Protein AF-A0A2V7WH63-F1 (afdb_monomer_lite)

pLDDT: mean 91.81, std 7.36, range [51.88, 98.38]

Structure (mmCIF, N/CA/C/O backbone):
data_AF-A0A2V7WH63-F1
#
_entry.id   AF-A0A2V7WH63-F1
#
loop_
_atom_site.group_PDB
_atom_site.id
_atom_site.type_symbol
_atom_site.label_atom_id
_atom_site.label_alt_id
_atom_site.label_comp_id
_atom_site.label_asym_id
_atom_site.label_entity_id
_atom_site.label_seq_id
_atom_site.pdbx_PDB_ins_code
_atom_site.Cartn_x
_atom_site.Cartn_y
_atom_site.Cartn_z
_atom_site.occupancy
_atom_site.B_iso_or_equiv
_atom_site.auth_seq_id
_atom_site.auth_comp_id
_atom_site.auth_asym_id
_atom_site.auth_atom_id
_atom_site.pdbx_PDB_model_num
ATOM 1 N N . MET A 1 1 ? -20.277 23.067 31.987 1.00 51.88 1 MET A N 1
ATOM 2 C CA . MET A 1 1 ? -19.959 22.234 30.804 1.00 51.88 1 MET A CA 1
ATOM 3 C C . MET A 1 1 ? -20.475 20.823 31.051 1.00 51.88 1 MET A C 1
ATOM 5 O O . MET A 1 1 ? -20.072 20.218 32.037 1.00 51.88 1 MET A O 1
ATOM 9 N N . ARG A 1 2 ? -21.411 20.321 30.235 1.00 60.31 2 ARG A N 1
ATOM 10 C CA . ARG A 1 2 ? -21.930 18.948 30.362 1.00 60.31 2 ARG A CA 1
ATOM 11 C C . ARG A 1 2 ? -20.845 17.993 29.855 1.00 60.31 2 ARG A C 1
ATOM 13 O O . ARG A 1 2 ? -20.418 18.119 28.713 1.00 60.31 2 ARG A O 1
ATOM 20 N N . ARG A 1 3 ? -20.344 17.107 30.719 1.00 70.88 3 ARG A N 1
ATOM 21 C CA . ARG A 1 3 ? -19.320 16.116 30.361 1.00 70.88 3 ARG A CA 1
ATOM 22 C C . ARG A 1 3 ? -19.962 15.132 29.381 1.00 70.88 3 ARG A C 1
ATOM 24 O O . ARG A 1 3 ? -20.971 14.524 29.732 1.00 70.88 3 ARG A O 1
ATOM 31 N N . MET A 1 4 ? -19.437 15.026 28.160 1.00 74.19 4 MET A N 1
ATOM 32 C CA . MET A 1 4 ? -19.894 13.983 27.240 1.00 74.19 4 MET A CA 1
ATOM 33 C C . MET A 1 4 ? -19.603 12.608 27.865 1.00 74.19 4 MET A C 1
ATOM 35 O O . MET A 1 4 ? -18.508 12.420 28.407 1.00 74.19 4 MET A O 1
ATOM 39 N N . PRO A 1 5 ? -20.561 11.666 27.830 1.00 81.94 5 PRO A N 1
ATOM 40 C CA . PRO A 1 5 ? -20.327 10.277 28.202 1.00 81.94 5 PRO A CA 1
ATOM 41 C C . PRO A 1 5 ? -19.151 9.688 27.414 1.00 81.94 5 PRO A C 1
ATOM 43 O O . PRO A 1 5 ? -18.970 9.989 26.235 1.00 81.94 5 PRO A O 1
ATOM 46 N N . SER A 1 6 ? -18.359 8.826 28.049 1.00 80.44 6 SER A N 1
ATOM 47 C CA . SER A 1 6 ? -17.180 8.196 27.435 1.00 80.44 6 SER A CA 1
ATOM 48 C C . SER A 1 6 ? -17.503 7.398 26.169 1.00 80.44 6 SER A C 1
ATOM 50 O O . SER A 1 6 ? -16.686 7.354 25.251 1.00 80.44 6 SER A O 1
ATOM 52 N N . GLU A 1 7 ? -18.692 6.799 26.098 1.00 81.75 7 GLU A N 1
ATOM 53 C CA . GLU A 1 7 ? -19.169 6.062 24.922 1.00 81.75 7 GLU A CA 1
ATOM 54 C C . GLU A 1 7 ? -19.398 6.982 23.719 1.00 81.75 7 GLU A C 1
ATOM 56 O O . GLU A 1 7 ? -18.903 6.684 22.635 1.00 81.75 7 GLU A O 1
ATOM 61 N N . GLN A 1 8 ? -20.005 8.157 23.923 1.00 85.25 8 GLN A N 1
ATOM 62 C CA . GLN A 1 8 ? -20.197 9.148 22.853 1.00 85.25 8 GLN A CA 1
ATOM 63 C C . GLN A 1 8 ? -18.859 9.652 22.299 1.00 85.25 8 GLN A C 1
ATOM 65 O O . GLN A 1 8 ? -18.701 9.813 21.092 1.00 85.25 8 GLN A O 1
ATOM 70 N N . VAL A 1 9 ? -17.857 9.842 23.166 1.00 86.25 9 VAL A N 1
ATOM 71 C CA . VAL A 1 9 ? -16.501 10.221 22.732 1.00 86.25 9 VAL A CA 1
ATOM 72 C C . VAL A 1 9 ? -15.850 9.105 21.907 1.00 86.25 9 VAL A C 1
ATOM 74 O O . VAL A 1 9 ? -15.149 9.386 20.934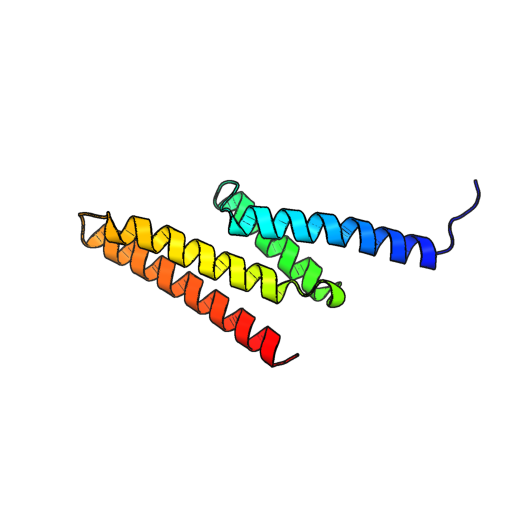 1.00 86.25 9 VAL A O 1
ATOM 77 N N . LYS A 1 10 ? -16.074 7.835 22.269 1.00 84.31 10 LYS A N 1
ATOM 78 C CA . LYS A 1 10 ? -15.552 6.680 21.525 1.00 84.31 10 LYS A CA 1
ATOM 79 C C . LYS A 1 10 ? -16.184 6.584 20.134 1.00 84.31 10 LYS A C 1
ATOM 81 O O . LYS A 1 10 ? -15.444 6.450 19.164 1.00 84.31 10 LYS A O 1
ATOM 86 N N . GLU A 1 11 ? -17.506 6.698 20.037 1.00 85.50 11 GLU A N 1
ATOM 87 C CA . GLU A 1 11 ? -18.241 6.661 18.764 1.00 85.50 11 GLU A CA 1
ATOM 88 C C . GLU A 1 11 ? -17.842 7.811 17.839 1.00 85.50 11 GLU A C 1
ATOM 90 O O . GLU A 1 11 ? -17.494 7.585 16.679 1.00 85.50 11 GLU A O 1
ATOM 95 N N . GLN A 1 12 ? -17.802 9.036 18.368 1.00 87.50 12 GLN A N 1
ATOM 96 C CA . GLN A 1 12 ? -17.401 10.208 17.596 1.00 87.50 12 GLN A CA 1
ATOM 97 C C . GLN A 1 12 ? -15.959 10.078 17.089 1.00 87.50 12 GLN A C 1
ATOM 99 O O . GLN A 1 12 ? -15.670 10.415 15.941 1.00 87.50 12 GLN A O 1
ATOM 104 N N . ARG A 1 13 ? -15.047 9.541 17.912 1.00 87.56 13 ARG A N 1
ATOM 105 C CA . ARG A 1 13 ? -13.672 9.255 17.486 1.00 87.56 13 ARG A CA 1
ATOM 106 C C . ARG A 1 13 ? -13.647 8.259 16.328 1.00 87.56 13 ARG A C 1
ATOM 108 O O . ARG A 1 13 ? -12.930 8.500 15.364 1.00 87.56 13 ARG A O 1
ATOM 115 N N . THR A 1 14 ? -14.399 7.163 16.412 1.00 87.31 14 THR A N 1
ATOM 116 C CA . THR A 1 14 ? -14.444 6.152 15.345 1.00 87.31 14 TH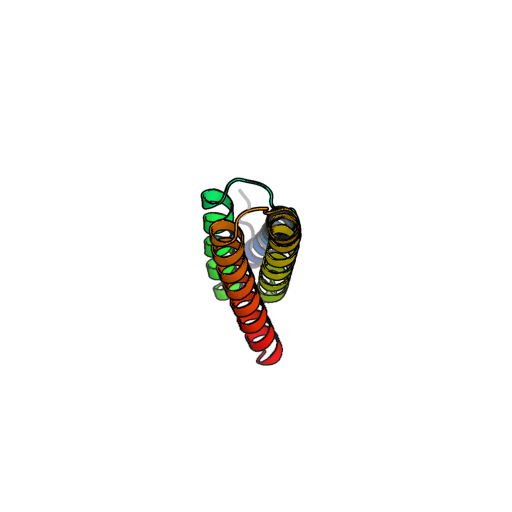R A CA 1
ATOM 117 C C . THR A 1 14 ? -14.989 6.740 14.041 1.00 87.31 14 THR A C 1
ATOM 119 O O . THR A 1 14 ? -14.387 6.524 12.995 1.00 87.31 14 THR A O 1
ATOM 122 N N . GLN A 1 15 ? -16.047 7.555 14.095 1.00 88.50 15 GLN A N 1
ATOM 123 C CA . GLN A 1 15 ? -16.596 8.233 12.911 1.00 88.50 15 GLN A CA 1
ATOM 124 C C . GLN A 1 15 ? -15.586 9.180 12.254 1.00 88.50 15 GLN A C 1
ATOM 126 O O . GLN A 1 15 ? -15.390 9.130 11.042 1.00 88.50 15 GLN A O 1
ATOM 131 N N . ILE A 1 16 ? -14.915 10.020 13.050 1.00 90.25 16 ILE A N 1
ATOM 132 C CA . ILE A 1 16 ? -13.898 10.947 12.537 1.00 90.25 16 ILE A CA 1
ATOM 133 C C . ILE A 1 16 ? -12.746 10.169 11.899 1.00 90.25 16 ILE A C 1
ATOM 135 O O . ILE A 1 16 ? -12.321 10.490 10.790 1.00 90.25 16 ILE A O 1
ATOM 139 N N . LEU A 1 17 ? -12.245 9.139 12.585 1.00 92.06 17 LEU A N 1
ATOM 140 C CA . LEU A 1 17 ? -11.130 8.342 12.084 1.00 92.06 17 LEU A CA 1
ATOM 141 C C . LEU A 1 17 ? -11.494 7.561 10.816 1.00 92.06 17 LEU A C 1
ATOM 143 O O . LEU A 1 17 ? -10.647 7.494 9.935 1.00 92.06 17 LEU A O 1
ATOM 147 N N . SER A 1 18 ? -12.728 7.062 10.671 1.00 90.00 18 SER A N 1
ATOM 148 C CA . SER A 1 18 ? -13.178 6.388 9.439 1.00 90.00 18 SER A CA 1
ATOM 149 C C . SER A 1 18 ? -13.015 7.289 8.214 1.00 90.00 18 SER A C 1
ATOM 151 O O . SER A 1 18 ? -12.367 6.905 7.245 1.00 90.00 18 SER A O 1
ATOM 153 N N . GLY A 1 19 ? -13.502 8.534 8.281 1.00 91.94 19 GLY A N 1
ATOM 154 C CA . GLY A 1 19 ? -13.392 9.468 7.154 1.00 91.94 19 GLY A CA 1
ATOM 155 C C . GLY A 1 19 ? -11.946 9.864 6.827 1.00 91.94 19 GLY A C 1
ATOM 156 O O . GLY A 1 19 ? -11.589 10.043 5.658 1.00 91.94 19 GLY A O 1
ATOM 157 N N . VAL A 1 20 ? -11.087 9.964 7.849 1.00 93.44 20 VAL A N 1
ATOM 158 C CA . VAL A 1 20 ? -9.647 10.207 7.662 1.00 93.44 20 VAL A CA 1
ATOM 159 C C . VAL A 1 20 ? -8.974 9.003 6.997 1.00 93.44 20 VAL A C 1
ATOM 161 O O . VAL A 1 20 ? -8.184 9.186 6.071 1.00 93.44 20 VAL A O 1
ATOM 164 N N . VAL A 1 21 ? -9.307 7.785 7.433 1.00 93.31 21 VAL A N 1
ATOM 165 C CA . VAL A 1 21 ? -8.802 6.529 6.863 1.00 93.31 21 VAL A CA 1
ATOM 166 C C . VAL A 1 21 ? -9.167 6.405 5.394 1.00 93.31 21 VAL A C 1
ATOM 168 O O . VAL A 1 21 ? -8.283 6.225 4.560 1.00 93.31 21 VAL A O 1
ATOM 171 N N . GLU A 1 22 ? -10.448 6.559 5.071 1.00 92.44 22 GLU A N 1
ATOM 172 C CA . GLU A 1 22 ? -10.956 6.466 3.702 1.00 92.44 22 GLU A CA 1
ATOM 173 C C . GLU A 1 22 ? -10.257 7.462 2.772 1.00 92.44 22 GLU A C 1
ATOM 175 O O . GLU A 1 22 ? -9.834 7.105 1.671 1.00 92.44 22 GLU A O 1
ATOM 180 N N . THR A 1 23 ? -10.084 8.704 3.233 1.00 94.12 23 THR A N 1
ATOM 181 C CA . THR A 1 23 ? -9.412 9.754 2.459 1.00 94.12 23 THR A CA 1
ATOM 182 C C . THR A 1 23 ? -7.957 9.401 2.189 1.00 94.12 23 THR A C 1
ATOM 184 O O . THR A 1 23 ? -7.519 9.430 1.045 1.00 94.12 23 THR A O 1
ATOM 187 N N . LEU A 1 24 ? -7.208 9.021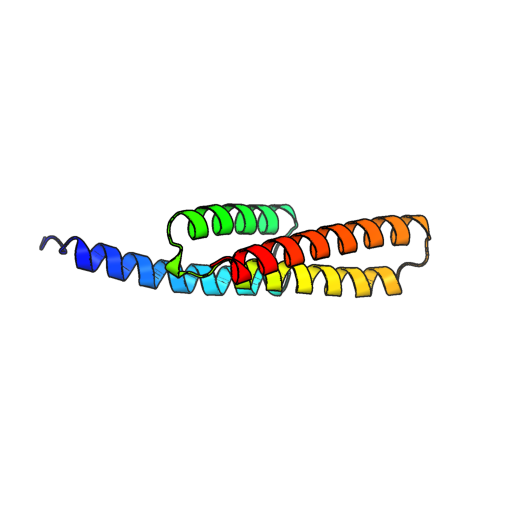 3.220 1.00 94.56 24 LEU A N 1
ATOM 188 C CA . LEU A 1 24 ? -5.781 8.753 3.084 1.00 94.56 24 LEU A CA 1
ATOM 189 C C . LEU A 1 24 ? -5.486 7.462 2.309 1.00 94.56 24 LEU A C 1
ATOM 191 O O . LEU A 1 24 ? -4.498 7.412 1.581 1.00 94.56 24 LEU A O 1
ATOM 195 N N . LEU A 1 25 ? -6.334 6.435 2.415 1.00 93.81 25 LEU A N 1
ATOM 196 C CA . LEU A 1 25 ? -6.223 5.231 1.584 1.00 93.81 25 LEU A CA 1
ATOM 197 C C . LEU A 1 25 ? -6.477 5.541 0.105 1.00 93.81 25 LEU A C 1
ATOM 199 O O . LEU A 1 25 ? -5.755 5.041 -0.759 1.00 93.81 25 LEU A O 1
ATOM 203 N N . ARG A 1 26 ? -7.468 6.391 -0.192 1.00 94.00 26 ARG A N 1
ATOM 204 C CA . ARG A 1 26 ? -7.705 6.875 -1.556 1.00 94.00 26 ARG A CA 1
ATOM 205 C C . ARG A 1 26 ? -6.506 7.669 -2.071 1.00 94.00 26 ARG A C 1
ATOM 207 O O . ARG A 1 26 ? -6.002 7.354 -3.144 1.00 94.00 26 ARG A O 1
ATOM 214 N N . ASP A 1 27 ? -6.013 8.628 -1.291 1.00 93.94 27 ASP A N 1
ATOM 215 C CA . ASP A 1 27 ? -4.872 9.466 -1.671 1.00 93.94 27 ASP A CA 1
ATOM 216 C C . ASP A 1 27 ? -3.616 8.619 -1.943 1.00 93.94 27 ASP A C 1
ATOM 218 O O . ASP A 1 27 ? -2.907 8.863 -2.921 1.00 93.94 27 ASP A O 1
ATOM 222 N N . LEU A 1 28 ? -3.365 7.591 -1.118 1.00 93.00 28 LEU A N 1
ATOM 223 C CA . LEU A 1 28 ? -2.301 6.612 -1.349 1.00 93.00 28 LEU A CA 1
ATOM 224 C C . LEU A 1 28 ? -2.489 5.890 -2.684 1.00 93.00 28 LEU A C 1
ATOM 226 O O . LEU A 1 28 ? -1.569 5.876 -3.500 1.00 93.00 28 LEU A O 1
ATOM 230 N N . LYS A 1 29 ? -3.674 5.315 -2.922 1.00 93.00 29 LYS A N 1
ATOM 231 C CA . LYS A 1 29 ? -3.996 4.561 -4.144 1.00 93.00 29 LYS A CA 1
ATOM 232 C C . LYS A 1 29 ? -3.866 5.407 -5.412 1.00 93.00 29 LYS A C 1
ATOM 234 O O . LYS A 1 29 ? -3.446 4.899 -6.447 1.00 93.00 29 LYS A O 1
ATOM 239 N N . GLU A 1 30 ? -4.199 6.690 -5.333 1.00 92.62 30 GLU A N 1
ATOM 240 C CA . GLU A 1 30 ? -4.046 7.652 -6.431 1.00 92.62 30 GLU A CA 1
ATOM 241 C C . GLU A 1 30 ? -2.591 8.119 -6.626 1.00 92.62 30 GLU A C 1
ATOM 243 O O . GLU A 1 30 ? -2.280 8.799 -7.604 1.00 92.62 30 GLU A O 1
ATOM 248 N N . GLY A 1 31 ? -1.677 7.734 -5.729 1.00 88.06 31 GLY A N 1
ATOM 249 C CA . GLY A 1 31 ? -0.265 8.101 -5.790 1.00 88.06 31 GLY A CA 1
ATOM 250 C C . GLY A 1 31 ? 0.018 9.532 -5.328 1.00 88.06 31 GLY A C 1
ATOM 251 O O . GLY A 1 31 ? 1.057 10.093 -5.680 1.00 88.06 31 GLY A O 1
ATOM 252 N N . THR A 1 32 ? -0.874 10.137 -4.539 1.00 87.81 32 THR A N 1
ATOM 253 C CA . THR A 1 32 ? -0.731 11.514 -4.050 1.00 87.81 32 THR A CA 1
ATOM 254 C C . THR A 1 32 ? 0.455 11.652 -3.088 1.00 87.81 32 THR A C 1
ATOM 256 O O . THR A 1 32 ? 0.717 10.792 -2.246 1.00 87.81 32 THR A O 1
ATOM 259 N N . GLY A 1 33 ? 1.173 12.774 -3.191 1.00 86.75 33 GLY A N 1
ATOM 260 C CA . GLY A 1 33 ? 2.340 13.088 -2.362 1.00 86.75 33 GLY A CA 1
ATOM 261 C C . GLY A 1 33 ? 3.662 12.567 -2.931 1.00 86.75 33 GLY A C 1
ATOM 262 O O . GLY A 1 33 ? 3.711 11.945 -3.990 1.00 86.75 33 GLY A O 1
ATOM 263 N N . ASP A 1 34 ? 4.759 12.857 -2.238 1.00 90.50 34 ASP A N 1
ATOM 264 C CA . ASP A 1 34 ? 6.062 12.255 -2.524 1.00 90.50 34 ASP A CA 1
ATOM 265 C C . ASP A 1 34 ? 6.216 10.895 -1.816 1.00 90.50 34 ASP A C 1
ATOM 267 O O . ASP A 1 34 ? 5.332 10.430 -1.088 1.00 90.50 34 ASP A O 1
ATOM 271 N N . ARG A 1 35 ? 7.351 10.231 -2.055 1.00 86.50 35 ARG A N 1
ATOM 272 C CA . ARG A 1 35 ? 7.654 8.914 -1.482 1.00 86.50 35 ARG A CA 1
ATOM 273 C C . ARG A 1 35 ? 7.654 8.930 0.050 1.00 86.50 35 ARG A C 1
ATOM 275 O O . ARG A 1 35 ? 7.143 7.990 0.656 1.00 86.50 35 ARG A O 1
ATOM 282 N N . ASP A 1 36 ? 8.209 9.969 0.666 1.00 91.69 36 ASP A N 1
ATOM 283 C CA . ASP A 1 36 ? 8.346 10.044 2.121 1.00 91.69 36 ASP A CA 1
ATOM 284 C C . ASP A 1 36 ? 6.986 10.248 2.781 1.00 91.69 36 ASP A C 1
ATOM 286 O O . ASP A 1 36 ? 6.669 9.602 3.782 1.00 91.69 36 ASP A O 1
ATOM 290 N N . ARG A 1 37 ? 6.136 11.078 2.177 1.00 90.56 37 ARG A N 1
ATOM 291 C CA . ARG A 1 37 ? 4.769 11.288 2.640 1.00 90.56 37 ARG A CA 1
ATOM 292 C C . ARG A 1 37 ? 3.927 10.025 2.512 1.00 90.56 37 ARG A C 1
ATOM 294 O O . ARG A 1 37 ? 3.233 9.684 3.467 1.00 90.56 37 ARG A O 1
ATOM 301 N N . ARG A 1 38 ? 3.999 9.305 1.385 1.00 92.62 38 ARG A N 1
ATOM 302 C CA . ARG A 1 38 ? 3.285 8.024 1.235 1.00 92.62 38 ARG A CA 1
ATOM 303 C C . ARG A 1 38 ? 3.727 7.018 2.291 1.00 92.62 38 ARG A C 1
ATOM 305 O O . ARG A 1 38 ? 2.881 6.440 2.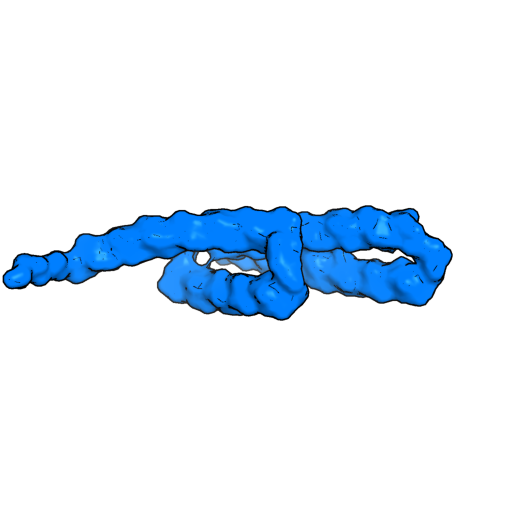965 1.00 92.62 38 ARG A O 1
ATOM 312 N N . ARG A 1 39 ? 5.036 6.913 2.536 1.00 91.81 39 ARG A N 1
ATOM 313 C CA . ARG A 1 39 ? 5.581 6.066 3.601 1.00 91.81 39 ARG A CA 1
ATOM 314 C C . ARG A 1 39 ? 5.043 6.439 4.988 1.00 91.81 39 ARG A C 1
ATOM 316 O O . ARG A 1 39 ? 4.649 5.551 5.736 1.00 91.81 39 ARG A O 1
ATOM 323 N N . GLN A 1 40 ? 4.994 7.726 5.331 1.00 94.06 40 GLN A N 1
ATOM 324 C CA . GLN A 1 40 ? 4.438 8.173 6.616 1.00 94.06 40 GLN A CA 1
ATOM 325 C C . GLN A 1 40 ? 2.957 7.803 6.761 1.00 94.06 40 GLN A C 1
ATOM 327 O O . GLN A 1 40 ? 2.534 7.362 7.830 1.00 94.06 40 GLN A O 1
ATOM 332 N N . VAL A 1 41 ? 2.171 7.951 5.690 1.00 94.06 41 VAL A N 1
ATOM 333 C CA . VAL A 1 41 ? 0.758 7.550 5.693 1.00 94.06 41 VAL A CA 1
ATOM 334 C C . VAL A 1 41 ? 0.630 6.032 5.846 1.00 94.06 41 VAL A C 1
ATOM 336 O O . VAL A 1 41 ? -0.169 5.586 6.663 1.00 94.06 41 VAL A O 1
ATOM 339 N N . GLU A 1 42 ? 1.438 5.233 5.145 1.00 93.56 42 GLU A N 1
ATOM 340 C CA . GLU A 1 42 ? 1.465 3.771 5.305 1.00 93.56 42 GLU A CA 1
ATOM 341 C C . GLU A 1 42 ? 1.779 3.345 6.751 1.00 93.56 42 GLU A C 1
ATOM 343 O O . GLU A 1 42 ? 1.077 2.506 7.319 1.00 93.56 42 GLU A O 1
ATOM 348 N N . GLU A 1 43 ? 2.818 3.920 7.364 1.00 94.12 43 GLU A N 1
ATOM 349 C CA . GLU A 1 43 ? 3.223 3.625 8.747 1.00 94.12 43 GLU A CA 1
ATOM 350 C C . GLU A 1 43 ? 2.122 4.005 9.750 1.00 94.12 43 GLU A C 1
ATOM 352 O O . GLU A 1 43 ? 1.800 3.240 10.670 1.00 94.12 43 GLU A O 1
ATOM 357 N N . TRP A 1 44 ? 1.488 5.160 9.537 1.00 94.44 44 TRP A N 1
ATOM 358 C CA . TRP A 1 44 ? 0.361 5.598 10.350 1.00 94.44 44 TRP A CA 1
ATOM 359 C C . TRP A 1 44 ? -0.847 4.663 10.209 1.00 94.44 44 TRP A C 1
ATOM 361 O O . TRP A 1 44 ? -1.419 4.254 11.220 1.00 94.44 44 TRP A O 1
ATOM 371 N N . MET A 1 45 ? -1.187 4.249 8.984 1.00 93.50 45 MET A N 1
ATOM 372 C CA . MET A 1 45 ? -2.276 3.305 8.713 1.00 93.50 45 MET A CA 1
ATOM 373 C C . MET A 1 45 ? -2.056 1.952 9.382 1.00 93.50 45 MET A C 1
ATOM 375 O O . MET A 1 45 ? -2.978 1.422 9.998 1.00 93.50 45 MET A O 1
ATOM 379 N N . ARG A 1 46 ? -0.832 1.412 9.328 1.00 91.25 46 ARG A N 1
ATOM 380 C CA . ARG A 1 46 ? -0.484 0.157 10.018 1.00 91.25 46 ARG A CA 1
ATOM 381 C C . ARG A 1 46 ? -0.731 0.262 11.522 1.00 91.25 46 ARG A C 1
ATOM 383 O O . ARG A 1 46 ? -1.440 -0.567 12.083 1.00 91.25 46 ARG A O 1
ATOM 390 N N . THR A 1 47 ? -0.230 1.331 12.140 1.00 92.12 47 THR A N 1
ATOM 391 C CA . THR A 1 47 ? -0.421 1.598 13.576 1.00 92.12 47 THR A CA 1
ATOM 392 C C . THR A 1 47 ? -1.905 1.739 13.927 1.00 92.12 47 THR A C 1
ATOM 394 O O . THR A 1 47 ? -2.366 1.291 14.978 1.00 92.12 47 THR A O 1
ATOM 397 N N . LEU A 1 48 ? -2.677 2.376 13.044 1.00 91.31 48 LEU A N 1
ATOM 398 C CA . LEU A 1 48 ? -4.103 2.575 13.245 1.00 91.31 48 LEU A CA 1
ATOM 399 C C . LEU A 1 48 ? -4.886 1.262 13.128 1.00 91.31 48 LEU A C 1
ATOM 401 O O . LEU A 1 48 ? -5.749 1.021 13.966 1.00 91.31 48 LEU A O 1
ATOM 405 N N . GLY A 1 49 ? -4.561 0.411 12.153 1.00 89.19 49 GLY A N 1
ATOM 406 C CA . GLY A 1 49 ? -5.190 -0.900 11.969 1.00 89.19 49 GLY A CA 1
ATOM 407 C C . GLY A 1 49 ? -4.924 -1.862 13.128 1.00 89.19 49 GLY A C 1
ATOM 408 O O . GLY A 1 49 ? -5.820 -2.598 13.529 1.00 89.19 49 GLY A O 1
ATOM 409 N N . GLU A 1 50 ? -3.736 -1.799 13.73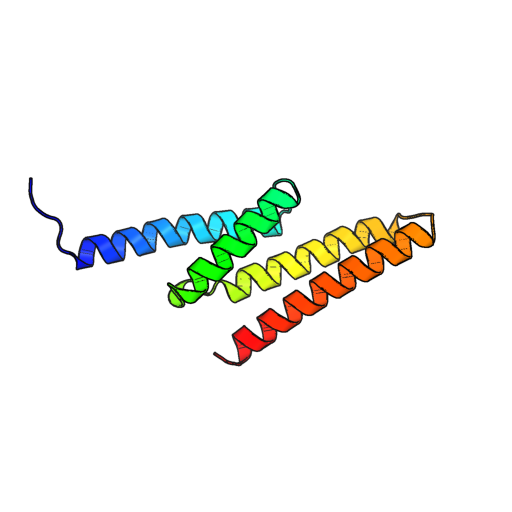7 1.00 89.00 50 GLU A N 1
ATOM 410 C CA . GLU A 1 50 ? -3.426 -2.550 14.964 1.00 89.00 50 GLU A CA 1
ATOM 411 C C . GLU A 1 50 ? -4.287 -2.098 16.154 1.00 89.00 50 GLU A C 1
ATOM 413 O O . GLU A 1 50 ? -4.704 -2.908 16.982 1.00 89.00 50 GLU A O 1
ATOM 418 N N . LYS A 1 51 ? -4.565 -0.794 16.244 1.00 89.62 51 LYS A N 1
ATOM 419 C CA . LYS A 1 51 ? -5.316 -0.198 17.355 1.00 89.62 51 LYS A CA 1
ATOM 420 C C . LYS A 1 51 ? -6.833 -0.282 17.177 1.00 89.62 51 LYS A C 1
ATOM 422 O O . LYS A 1 51 ? -7.556 -0.316 18.174 1.00 89.62 51 LYS A O 1
ATOM 427 N N . TYR A 1 52 ? -7.290 -0.278 15.929 1.00 88.31 52 TYR A N 1
ATOM 428 C CA . TYR A 1 52 ? -8.694 -0.265 15.527 1.00 88.31 52 TYR A CA 1
ATOM 429 C C . TYR A 1 52 ? -8.916 -1.253 14.367 1.00 88.31 52 TYR A C 1
ATOM 431 O O . TYR A 1 52 ? -9.011 -0.837 13.205 1.00 88.31 52 TYR A O 1
ATOM 439 N N . PRO A 1 53 ? -8.987 -2.567 14.655 1.00 85.88 53 PRO A N 1
ATOM 440 C CA . PRO A 1 53 ? -9.191 -3.596 13.635 1.00 85.88 53 PRO A CA 1
ATOM 441 C C . PRO A 1 53 ? -10.469 -3.403 12.808 1.00 85.88 53 PRO A C 1
ATOM 443 O O . PRO A 1 53 ? -10.543 -3.878 11.675 1.00 85.88 53 PRO A O 1
ATOM 446 N N . GLU A 1 54 ? -11.461 -2.686 13.348 1.00 85.19 54 GLU A N 1
ATOM 447 C CA . GLU A 1 54 ? -12.721 -2.363 12.677 1.00 85.19 54 GLU A CA 1
ATOM 448 C C . GLU A 1 54 ? -12.556 -1.551 11.382 1.00 85.19 54 GLU A C 1
ATOM 450 O O . GLU A 1 54 ? -13.451 -1.577 10.543 1.00 85.19 54 GLU A O 1
ATOM 455 N N . PHE A 1 55 ? -11.425 -0.862 11.184 1.00 87.94 55 PHE A N 1
ATOM 456 C CA . PHE A 1 55 ? -11.190 -0.059 9.979 1.00 87.94 55 PHE A CA 1
ATOM 457 C C . PHE A 1 55 ? -10.721 -0.862 8.760 1.00 87.94 55 PHE A C 1
ATOM 459 O O . PHE A 1 55 ? -10.617 -0.287 7.681 1.00 87.94 55 PHE A O 1
ATOM 466 N N . GLN A 1 56 ? -10.427 -2.162 8.907 1.00 85.81 56 GLN A N 1
ATOM 467 C CA . GLN A 1 56 ? -10.055 -3.058 7.795 1.00 85.81 56 GLN A CA 1
ATOM 468 C C . GLN A 1 56 ? -8.959 -2.489 6.868 1.00 85.81 56 GLN A C 1
ATOM 470 O O . GLN A 1 56 ? -9.002 -2.624 5.642 1.00 85.81 56 GLN A O 1
ATOM 475 N N . ILE A 1 57 ? -7.953 -1.846 7.469 1.00 92.56 57 ILE A N 1
ATOM 476 C CA . ILE A 1 57 ? -6.879 -1.120 6.775 1.00 92.56 57 ILE A CA 1
ATOM 477 C C . ILE A 1 57 ? -6.126 -1.999 5.769 1.00 92.56 57 ILE A C 1
ATOM 479 O O . ILE A 1 57 ? -5.627 -1.502 4.757 1.00 92.56 57 ILE A O 1
ATOM 483 N N . GLU A 1 58 ? -6.043 -3.304 6.029 1.00 93.44 58 GLU A N 1
ATOM 484 C CA . GLU A 1 58 ? -5.316 -4.251 5.188 1.00 93.44 58 GLU A CA 1
ATOM 485 C C . GLU A 1 58 ? -5.800 -4.248 3.734 1.00 93.44 58 GLU A C 1
ATOM 487 O O . GLU A 1 58 ? -4.975 -4.308 2.823 1.00 93.44 58 GLU A O 1
ATOM 492 N N . VAL A 1 59 ? -7.112 -4.107 3.509 1.00 92.25 59 VAL A N 1
ATOM 493 C CA . VAL A 1 59 ? -7.703 -4.056 2.162 1.00 92.25 59 VAL A CA 1
ATOM 494 C C . VAL A 1 59 ? -7.205 -2.827 1.407 1.00 92.25 59 VAL A C 1
ATOM 496 O O . VAL A 1 59 ? -6.762 -2.927 0.264 1.00 92.25 59 VAL A O 1
ATOM 499 N N . GLY A 1 60 ? -7.227 -1.666 2.062 1.00 93.38 60 GLY A N 1
ATOM 500 C CA . GLY A 1 60 ? -6.772 -0.416 1.464 1.00 93.38 60 GLY A CA 1
ATOM 501 C C . GLY A 1 60 ? -5.275 -0.409 1.161 1.00 93.38 60 GLY A C 1
ATOM 502 O O . GLY A 1 60 ? -4.868 0.048 0.094 1.00 93.38 60 GLY A O 1
ATOM 503 N N . LEU A 1 61 ? -4.451 -0.944 2.068 1.00 95.31 61 LEU A N 1
ATOM 504 C CA . LEU A 1 61 ? -3.004 -1.027 1.856 1.00 95.31 61 LEU A CA 1
ATOM 505 C C . LEU A 1 61 ? -2.643 -1.993 0.726 1.00 95.31 61 LEU A C 1
ATOM 507 O O . LEU A 1 61 ? -1.788 -1.663 -0.093 1.00 95.31 61 LEU A O 1
ATOM 511 N N . ARG A 1 62 ? -3.321 -3.143 0.626 1.00 96.19 62 ARG A N 1
ATOM 512 C CA . ARG A 1 62 ? -3.174 -4.043 -0.524 1.00 96.19 62 ARG A CA 1
ATOM 513 C C . ARG A 1 62 ? -3.484 -3.321 -1.832 1.00 96.19 62 ARG A C 1
ATOM 515 O O . ARG A 1 62 ? -2.673 -3.351 -2.754 1.00 96.19 62 ARG A O 1
ATOM 522 N N . ASP A 1 63 ? -4.648 -2.683 -1.908 1.00 95.75 63 ASP A N 1
ATOM 523 C CA . ASP A 1 63 ? -5.101 -1.979 -3.107 1.00 95.75 63 ASP A CA 1
ATOM 524 C C . ASP A 1 63 ? -4.126 -0.875 -3.532 1.00 95.75 63 ASP A C 1
ATOM 526 O O . ASP A 1 63 ? -3.878 -0.693 -4.725 1.00 95.75 63 ASP A O 1
ATOM 530 N N . TYR A 1 64 ? -3.556 -0.158 -2.564 1.00 95.31 64 TYR A N 1
ATOM 531 C CA . TYR A 1 64 ? -2.500 0.816 -2.811 1.00 95.31 64 TYR A CA 1
ATOM 532 C C . TYR A 1 64 ? -1.252 0.167 -3.425 1.00 95.31 64 TYR A C 1
ATOM 534 O O . TYR A 1 64 ? -0.771 0.633 -4.457 1.00 95.31 64 TYR A O 1
ATOM 542 N N . TYR A 1 65 ? -0.742 -0.922 -2.843 1.00 97.06 65 TYR A N 1
ATOM 543 C CA . TYR A 1 65 ? 0.453 -1.583 -3.370 1.00 97.06 65 TYR A CA 1
ATOM 544 C C . TYR A 1 65 ? 0.239 -2.159 -4.777 1.00 97.06 65 TYR A C 1
ATOM 546 O O . TYR A 1 65 ? 1.132 -2.058 -5.618 1.00 97.06 65 TYR A O 1
ATOM 554 N N . LEU A 1 66 ? -0.956 -2.683 -5.072 1.00 97.81 66 LEU A N 1
ATOM 555 C CA . LEU A 1 66 ? -1.329 -3.101 -6.428 1.00 97.81 66 LEU A CA 1
ATOM 556 C C . LEU A 1 66 ? -1.354 -1.917 -7.406 1.00 97.81 66 LEU A C 1
ATOM 558 O O . LEU A 1 66 ? -0.829 -2.022 -8.515 1.00 97.81 66 LEU A O 1
ATOM 562 N N . ALA A 1 67 ? -1.929 -0.782 -6.999 1.00 96.38 67 ALA A N 1
ATOM 563 C CA . ALA A 1 67 ? -1.975 0.419 -7.829 1.00 96.38 67 ALA A CA 1
ATOM 564 C C . ALA A 1 67 ? -0.572 0.975 -8.126 1.00 96.38 67 ALA A C 1
ATOM 566 O O . ALA A 1 67 ? -0.294 1.381 -9.255 1.00 96.38 67 ALA A O 1
ATOM 567 N N . GLU A 1 68 ? 0.332 0.951 -7.146 1.00 95.81 68 GLU A N 1
ATOM 568 C CA . GLU A 1 68 ? 1.704 1.433 -7.320 1.00 95.81 68 GLU A CA 1
ATOM 569 C C . GLU A 1 68 ? 2.535 0.491 -8.206 1.00 95.81 68 GLU A C 1
ATOM 571 O O . GLU A 1 68 ? 3.292 0.960 -9.059 1.00 95.81 68 GLU A O 1
ATOM 576 N N . ALA A 1 69 ? 2.339 -0.828 -8.092 1.00 97.31 69 ALA A N 1
ATOM 577 C CA . ALA A 1 69 ? 2.930 -1.802 -9.010 1.00 97.31 69 ALA A CA 1
ATOM 578 C C . ALA A 1 69 ? 2.476 -1.563 -10.463 1.00 97.31 69 ALA A C 1
ATOM 580 O O . ALA A 1 69 ? 3.304 -1.524 -11.374 1.00 97.31 69 ALA A O 1
ATOM 581 N N . GLU A 1 70 ? 1.179 -1.325 -10.679 1.00 97.31 70 GLU A N 1
ATOM 582 C CA . GLU A 1 70 ? 0.617 -0.999 -11.997 1.00 97.31 70 GLU A CA 1
ATOM 583 C C . GLU A 1 70 ? 1.155 0.338 -12.537 1.00 97.31 70 GLU A C 1
ATOM 585 O O . GLU A 1 70 ? 1.457 0.474 -13.725 1.00 97.31 70 GLU A O 1
ATOM 590 N N . ARG A 1 71 ? 1.332 1.339 -11.666 1.00 94.88 71 ARG A N 1
ATOM 591 C CA . ARG A 1 71 ? 1.934 2.626 -12.037 1.00 94.88 71 ARG A CA 1
ATOM 592 C C . ARG A 1 71 ? 3.375 2.442 -12.509 1.00 94.88 71 ARG A C 1
ATOM 594 O O . ARG A 1 71 ? 3.718 2.909 -13.593 1.00 94.88 71 ARG A O 1
ATOM 601 N N . LEU A 1 72 ? 4.189 1.715 -11.744 1.00 96.00 72 LEU A N 1
ATOM 602 C CA . LEU A 1 72 ? 5.576 1.425 -12.107 1.00 96.00 72 LEU A CA 1
ATOM 603 C C . LEU A 1 72 ? 5.687 0.537 -13.346 1.00 96.00 72 LEU A C 1
ATOM 605 O O . LEU A 1 72 ? 6.653 0.666 -14.095 1.00 96.00 72 LEU A O 1
ATOM 609 N N . ARG A 1 73 ? 4.703 -0.331 -13.607 1.00 97.38 73 ARG A N 1
ATOM 610 C CA . ARG A 1 73 ? 4.670 -1.127 -14.836 1.00 97.38 73 ARG A CA 1
ATOM 611 C C . ARG A 1 73 ? 4.584 -0.246 -16.083 1.00 97.38 73 ARG A C 1
ATOM 613 O O . ARG A 1 73 ? 5.295 -0.499 -17.052 1.00 97.38 73 ARG A O 1
ATOM 620 N N . LYS A 1 74 ? 3.791 0.827 -16.041 1.00 96.81 74 LYS A N 1
ATOM 621 C CA . LYS A 1 74 ? 3.711 1.798 -17.147 1.00 96.81 74 LYS A CA 1
ATOM 622 C C . LYS A 1 74 ? 5.046 2.499 -17.392 1.00 96.81 74 LYS A C 1
ATOM 624 O O . LYS A 1 74 ? 5.394 2.743 -18.546 1.00 96.81 74 LYS A O 1
ATOM 629 N N . ASP A 1 75 ? 5.789 2.801 -16.330 1.00 96.62 75 ASP A N 1
ATOM 630 C CA . ASP A 1 75 ? 7.134 3.376 -16.437 1.00 96.62 75 ASP A CA 1
ATOM 631 C C . ASP A 1 75 ? 8.131 2.336 -16.984 1.00 96.62 75 ASP A C 1
ATOM 633 O O . ASP A 1 75 ? 8.921 2.643 -17.875 1.00 96.62 75 ASP A O 1
ATOM 637 N N . PHE A 1 76 ? 8.031 1.076 -16.547 1.00 97.88 76 PHE A N 1
ATOM 638 C CA . PHE A 1 76 ? 8.858 -0.037 -17.031 1.00 97.88 76 PHE A CA 1
ATOM 639 C C . PHE A 1 76 ? 8.693 -0.277 -18.535 1.00 97.88 76 PHE A C 1
ATOM 641 O O . PHE A 1 76 ? 9.682 -0.475 -19.246 1.00 97.88 76 PHE A O 1
ATOM 648 N N . ASP A 1 77 ? 7.456 -0.244 -19.033 1.00 97.81 77 ASP A N 1
ATOM 649 C CA . ASP A 1 77 ? 7.164 -0.452 -20.453 1.00 97.81 77 ASP A CA 1
ATOM 650 C C . ASP A 1 77 ? 7.732 0.686 -21.327 1.00 97.81 77 ASP A C 1
ATOM 652 O O . ASP A 1 77 ? 8.053 0.467 -22.497 1.00 97.81 77 ASP A O 1
ATOM 656 N N . ARG A 1 78 ? 7.900 1.889 -20.757 1.00 97.19 78 ARG A N 1
ATOM 657 C CA . ARG A 1 78 ? 8.466 3.073 -21.428 1.00 97.19 78 ARG A CA 1
ATOM 658 C C . ARG A 1 78 ? 9.984 3.186 -21.307 1.00 97.19 78 ARG A C 1
ATOM 660 O O . ARG A 1 78 ? 10.590 3.876 -22.125 1.00 97.19 78 ARG A O 1
ATOM 667 N N . ALA A 1 79 ? 10.588 2.551 -20.306 1.00 97.25 79 ALA A N 1
ATOM 668 C CA . ALA A 1 79 ? 12.027 2.598 -20.085 1.00 97.25 79 ALA A CA 1
ATOM 669 C C . ALA A 1 79 ? 12.782 2.056 -21.312 1.00 97.25 79 ALA A C 1
ATOM 671 O O . ALA A 1 79 ? 12.456 0.994 -21.851 1.00 97.25 79 ALA A O 1
ATOM 672 N N . ALA A 1 80 ? 13.802 2.787 -21.760 1.00 96.06 80 ALA A N 1
ATOM 673 C CA . ALA A 1 80 ? 14.635 2.385 -22.896 1.00 96.06 80 ALA A CA 1
ATOM 674 C C . ALA A 1 80 ? 15.868 1.586 -22.449 1.00 96.06 80 ALA A C 1
ATOM 676 O O . ALA A 1 80 ? 16.345 0.718 -23.180 1.00 96.06 80 ALA A O 1
ATOM 677 N N . ASP A 1 81 ? 16.365 1.867 -21.243 1.00 97.12 81 ASP A N 1
ATOM 678 C CA . ASP A 1 81 ? 17.581 1.277 -20.700 1.00 97.12 81 ASP A CA 1
ATOM 679 C C . ASP A 1 81 ? 17.302 0.020 -19.86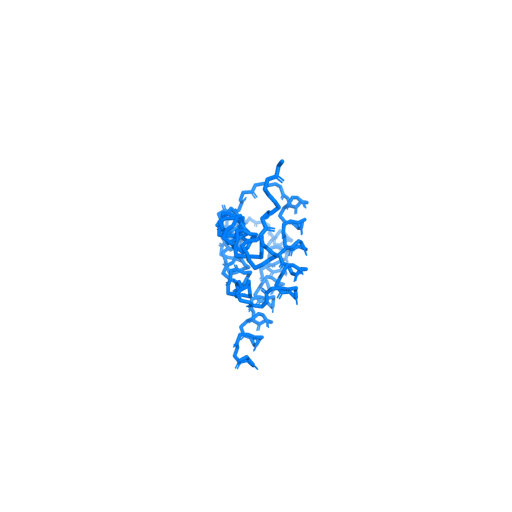0 1.00 97.12 81 ASP A C 1
ATOM 681 O O . ASP A 1 81 ? 16.335 -0.062 -19.096 1.00 97.12 81 ASP A O 1
ATOM 685 N N . LEU A 1 82 ? 18.181 -0.978 -19.983 1.00 97.38 82 LEU A N 1
ATOM 686 C CA . LEU A 1 82 ? 18.055 -2.240 -19.256 1.00 97.38 82 LEU A CA 1
ATOM 687 C C . LEU A 1 82 ? 18.264 -2.059 -17.747 1.00 97.38 82 LEU A C 1
ATOM 689 O O . LEU A 1 82 ? 17.581 -2.711 -16.958 1.00 97.38 82 LEU A O 1
ATOM 693 N N . THR A 1 83 ? 19.176 -1.182 -17.327 1.00 97.88 83 THR A N 1
ATOM 694 C CA . THR A 1 83 ? 19.440 -0.930 -15.901 1.00 97.88 83 THR A CA 1
ATOM 695 C C . THR A 1 83 ? 18.214 -0.321 -15.232 1.00 97.88 83 THR A C 1
ATOM 697 O O . THR A 1 83 ? 17.816 -0.759 -14.149 1.00 97.88 83 THR A O 1
ATOM 700 N N . GLU A 1 84 ? 17.572 0.639 -15.899 1.00 97.31 84 GLU A N 1
ATOM 701 C CA . GLU A 1 84 ? 16.309 1.232 -15.454 1.00 97.31 84 GLU A CA 1
ATOM 702 C C . GLU A 1 84 ? 15.195 0.180 -15.357 1.00 97.31 84 GLU A C 1
ATOM 704 O O . GLU A 1 84 ? 14.561 0.060 -14.305 1.00 97.31 84 GLU A O 1
ATOM 709 N N . LYS A 1 85 ? 15.018 -0.658 -16.389 1.00 97.94 85 LYS A N 1
ATOM 710 C CA . LYS A 1 85 ? 14.050 -1.769 -16.357 1.00 97.94 85 LYS A CA 1
ATOM 711 C C . LYS A 1 85 ? 14.288 -2.716 -15.188 1.00 97.94 85 LYS A C 1
ATOM 713 O O . LYS A 1 85 ? 13.348 -3.057 -14.477 1.00 97.94 85 LYS A O 1
ATOM 718 N N . LEU A 1 86 ? 15.533 -3.119 -14.943 1.00 98.25 86 LEU A N 1
ATOM 719 C CA . LEU A 1 86 ? 15.877 -3.995 -13.818 1.00 98.25 86 LEU A CA 1
ATOM 720 C C . LEU A 1 86 ? 15.616 -3.330 -12.458 1.00 98.25 86 LEU A C 1
ATOM 722 O O . LEU A 1 86 ? 15.264 -4.006 -11.491 1.00 98.25 86 LEU A O 1
ATOM 726 N N . SER A 1 87 ? 15.798 -2.013 -12.351 1.00 97.88 87 SER A N 1
ATOM 727 C CA . SER A 1 87 ? 15.437 -1.257 -11.147 1.00 97.88 87 SER A CA 1
ATOM 728 C C . SER A 1 87 ? 13.919 -1.241 -10.930 1.00 97.88 87 SER A C 1
ATOM 730 O O . SER A 1 87 ? 13.438 -1.642 -9.870 1.00 97.88 87 SER A O 1
ATOM 732 N N . LEU A 1 88 ? 13.154 -0.862 -11.958 1.00 98.00 88 LEU A N 1
ATOM 733 C CA . LEU A 1 88 ? 11.691 -0.813 -11.917 1.00 98.00 88 LEU A CA 1
ATOM 734 C C . LEU A 1 88 ? 11.076 -2.191 -11.653 1.00 98.00 88 LEU A C 1
ATOM 736 O O . LEU A 1 88 ? 10.187 -2.303 -10.817 1.00 98.00 88 LEU A O 1
ATOM 740 N N . GLY A 1 89 ? 11.593 -3.248 -12.286 1.00 98.06 89 GLY A N 1
ATOM 741 C CA . GLY A 1 89 ? 11.148 -4.626 -12.069 1.00 98.06 89 GLY A CA 1
ATOM 742 C C . GLY A 1 89 ? 11.273 -5.067 -10.610 1.00 98.06 89 GLY A C 1
ATOM 743 O O . GLY A 1 89 ? 10.315 -5.596 -10.054 1.00 98.06 89 GLY A O 1
ATOM 744 N N . ARG A 1 90 ? 12.402 -4.759 -9.954 1.00 98.25 90 ARG A N 1
ATOM 745 C CA . ARG A 1 90 ? 12.602 -5.045 -8.521 1.00 98.25 90 ARG A CA 1
ATOM 746 C C . ARG A 1 90 ? 11.645 -4.261 -7.626 1.00 98.25 90 ARG A C 1
ATOM 748 O O . ARG A 1 90 ? 11.180 -4.777 -6.613 1.00 98.25 90 ARG A O 1
ATOM 755 N N . HIS A 1 91 ? 11.336 -3.017 -7.985 1.00 96.88 91 HIS A N 1
ATOM 756 C CA . HIS A 1 91 ? 10.341 -2.240 -7.249 1.00 96.88 91 HIS A CA 1
ATOM 757 C C . HIS A 1 91 ? 8.927 -2.806 -7.420 1.00 96.88 91 HIS A C 1
ATOM 759 O O . HIS A 1 91 ? 8.221 -2.940 -6.425 1.00 96.88 91 HIS A O 1
ATOM 765 N N . ILE A 1 92 ? 8.536 -3.179 -8.643 1.00 98.25 92 ILE A N 1
ATOM 766 C CA . ILE A 1 92 ? 7.244 -3.820 -8.928 1.00 98.25 92 ILE A CA 1
ATOM 767 C C . ILE A 1 92 ? 7.101 -5.107 -8.110 1.00 98.25 92 ILE A C 1
ATOM 769 O O . ILE A 1 92 ? 6.105 -5.264 -7.412 1.00 98.25 92 ILE A O 1
ATOM 773 N N . GLU A 1 93 ? 8.105 -5.986 -8.141 1.00 98.31 93 GLU A N 1
ATOM 774 C CA . GLU A 1 93 ? 8.128 -7.224 -7.350 1.00 98.31 93 GLU A CA 1
ATOM 775 C C . GLU A 1 93 ? 7.935 -6.940 -5.855 1.00 98.31 93 GLU A C 1
ATOM 777 O O . GLU A 1 93 ? 7.035 -7.498 -5.233 1.00 98.31 93 GLU A O 1
ATOM 782 N N . SER A 1 94 ? 8.682 -5.978 -5.300 1.00 97.81 94 SER A N 1
ATOM 783 C CA . SER A 1 94 ? 8.550 -5.606 -3.888 1.00 97.81 94 SER A CA 1
ATOM 784 C C . SER A 1 94 ? 7.141 -5.121 -3.527 1.00 97.81 94 SER A C 1
ATOM 786 O O . SER A 1 94 ? 6.639 -5.441 -2.449 1.00 97.81 94 SER A O 1
ATOM 788 N N . TYR A 1 95 ? 6.484 -4.366 -4.411 1.00 97.44 95 TYR A N 1
ATOM 789 C CA . TYR A 1 95 ? 5.107 -3.923 -4.197 1.00 97.44 95 TYR A CA 1
ATOM 790 C C . TYR A 1 95 ? 4.108 -5.084 -4.251 1.00 97.44 95 TYR A C 1
ATOM 792 O O . TYR A 1 95 ? 3.212 -5.163 -3.408 1.00 97.44 95 TYR A O 1
ATOM 800 N N . LEU A 1 96 ? 4.284 -6.018 -5.186 1.00 98.38 96 LEU A N 1
ATOM 801 C CA . LEU A 1 96 ? 3.439 -7.208 -5.294 1.00 98.38 96 LEU A CA 1
ATOM 802 C C . LEU A 1 96 ? 3.591 -8.134 -4.079 1.00 98.38 96 LEU A C 1
ATOM 804 O O . LEU A 1 96 ? 2.583 -8.612 -3.559 1.00 98.38 96 LEU A O 1
ATOM 808 N N . ASP A 1 97 ? 4.808 -8.312 -3.562 1.00 98.38 97 ASP A N 1
ATOM 809 C CA . ASP A 1 97 ? 5.054 -9.078 -2.333 1.00 98.38 97 ASP A CA 1
ATOM 810 C C . ASP A 1 97 ? 4.303 -8.487 -1.136 1.00 98.38 97 ASP A C 1
ATOM 812 O O . ASP A 1 97 ? 3.716 -9.214 -0.328 1.00 98.38 97 ASP A O 1
ATOM 816 N N . ARG A 1 98 ? 4.278 -7.151 -1.028 1.00 96.94 98 ARG A N 1
ATOM 817 C CA . ARG A 1 98 ? 3.507 -6.455 0.009 1.00 96.94 98 ARG A CA 1
ATOM 818 C C . ARG A 1 98 ? 2.011 -6.652 -0.175 1.00 96.94 98 ARG A C 1
ATOM 820 O O . ARG A 1 98 ? 1.333 -6.953 0.802 1.00 96.94 98 ARG A O 1
ATOM 827 N N . ALA A 1 99 ? 1.491 -6.523 -1.393 1.00 97.44 99 ALA A N 1
ATOM 828 C CA . ALA A 1 99 ? 0.079 -6.790 -1.662 1.00 97.44 99 ALA A CA 1
ATOM 829 C C . ALA A 1 99 ? -0.305 -8.225 -1.253 1.00 97.44 99 ALA A C 1
ATOM 831 O O . ALA A 1 99 ? -1.280 -8.413 -0.525 1.00 97.44 99 ALA A O 1
ATOM 832 N N . ALA A 1 100 ? 0.516 -9.217 -1.609 1.00 97.75 100 ALA A N 1
ATOM 833 C CA . ALA A 1 100 ? 0.314 -10.616 -1.236 1.00 97.75 100 ALA A CA 1
ATOM 834 C C . ALA A 1 100 ? 0.428 -10.864 0.282 1.00 97.75 100 ALA A C 1
ATOM 836 O O . ALA A 1 100 ? -0.260 -11.723 0.838 1.00 97.75 100 ALA A O 1
ATOM 837 N N . GLU A 1 101 ? 1.291 -10.126 0.988 1.00 96.25 101 GLU A N 1
ATOM 838 C CA . GLU A 1 101 ? 1.343 -10.132 2.454 1.00 96.25 101 GLU A CA 1
ATOM 839 C C . GLU A 1 101 ? 0.001 -9.690 3.057 1.00 96.25 101 GLU A C 1
ATOM 841 O O . GLU A 1 101 ? -0.517 -10.359 3.952 1.00 96.25 101 GLU A O 1
ATOM 846 N N . TYR A 1 102 ? -0.580 -8.600 2.552 1.00 94.94 102 TYR A N 1
ATOM 847 C CA . TYR A 1 102 ? -1.868 -8.103 3.032 1.00 94.94 102 TYR A CA 1
ATOM 848 C C . TYR A 1 102 ? -3.041 -9.002 2.645 1.00 94.94 102 TYR A C 1
ATOM 850 O O . TYR A 1 102 ? -3.910 -9.214 3.486 1.00 94.94 102 TYR A O 1
ATOM 858 N N . ASP A 1 103 ? -3.045 -9.597 1.451 1.00 95.31 103 ASP A N 1
ATOM 859 C CA . ASP A 1 103 ? -4.062 -10.589 1.071 1.00 95.31 103 ASP A CA 1
ATOM 860 C C . ASP A 1 103 ? -4.092 -11.783 2.030 1.00 95.31 103 ASP A C 1
ATOM 862 O O . ASP A 1 103 ? -5.167 -12.192 2.466 1.00 95.31 103 ASP A O 1
ATOM 866 N N . ARG A 1 104 ? -2.925 -12.301 2.436 1.00 95.44 104 ARG A N 1
ATOM 867 C CA . ARG A 1 104 ? -2.857 -13.369 3.448 1.00 95.44 104 ARG A CA 1
ATOM 868 C C . ARG A 1 104 ? -3.428 -12.919 4.789 1.00 95.44 104 ARG A C 1
ATOM 870 O O . ARG A 1 104 ? -4.265 -13.608 5.353 1.00 95.44 104 ARG A O 1
ATOM 877 N N . ARG A 1 105 ? -3.050 -11.726 5.260 1.00 91.31 105 ARG A N 1
ATOM 878 C CA . ARG A 1 105 ? -3.587 -11.161 6.512 1.00 91.31 105 ARG A CA 1
ATOM 879 C C . ARG A 1 105 ? -5.103 -10.963 6.475 1.00 91.31 105 ARG A C 1
ATOM 881 O O . ARG A 1 105 ? -5.732 -11.038 7.521 1.00 91.31 105 ARG A O 1
ATOM 888 N N . ILE A 1 106 ? -5.673 -10.663 5.308 1.00 92.06 106 ILE A N 1
ATOM 889 C CA . ILE A 1 106 ? -7.125 -10.552 5.120 1.00 92.06 106 ILE A CA 1
ATOM 890 C C . ILE A 1 106 ? -7.772 -11.939 5.173 1.00 92.06 106 ILE A C 1
ATOM 892 O O . ILE A 1 106 ? -8.814 -12.081 5.797 1.00 92.06 106 ILE A O 1
ATOM 896 N N . ALA A 1 107 ? -7.164 -12.945 4.540 1.00 91.56 107 ALA A N 1
ATOM 897 C CA . ALA A 1 107 ? -7.682 -14.314 4.519 1.00 91.56 107 ALA A CA 1
ATOM 898 C C . ALA A 1 107 ? -7.589 -15.031 5.879 1.00 91.56 107 ALA A C 1
ATOM 900 O O . ALA A 1 107 ? -8.411 -15.897 6.165 1.00 91.56 107 ALA A O 1
ATOM 901 N N . ASP A 1 108 ? -6.601 -14.672 6.702 1.00 87.12 108 ASP A N 1
ATOM 902 C CA . ASP A 1 108 ? -6.376 -15.250 8.032 1.00 87.12 108 ASP A CA 1
ATOM 903 C C . ASP A 1 108 ? -7.276 -14.636 9.134 1.00 87.12 108 ASP A C 1
ATOM 905 O O . ASP A 1 108 ? -7.217 -15.080 10.284 1.00 87.12 108 ASP A O 1
ATOM 909 N N . LYS A 1 109 ? -8.079 -13.610 8.813 1.00 71.75 109 LYS A N 1
ATOM 910 C CA . LYS A 1 109 ? -9.030 -12.948 9.728 1.00 71.75 109 LYS A CA 1
ATOM 911 C C . LYS A 1 109 ? -10.444 -13.504 9.586 1.00 71.75 109 LYS A C 1
ATOM 913 O O . LYS A 1 109 ? -11.103 -13.636 10.642 1.00 71.75 109 LYS A O 1
#

Radius of gyration: 17.65 Å; chains: 1; bounding box: 41×38×54 Å

Secondary structure (DSSP, 8-state):
-PPPPHHHHHHHHHHHHHHHHHHHHHHHHTT-S-HHHHHHHHHHHHHHHHH-GGG-HHHHHHHHHHHHHHHHHHHHHH--SHHHHHHHHHHHHHHHHHHHHHHHHHHT-

Sequence (109 aa):
MRRMPSEQVKEQRTQILSGVVETLLRDLKEGTGDRDRRRQVEEWMRTLGEKYPEFQIEVGLRDYYLAEAERLRKDFDRAADLTEKLSLGRHIESYLDRAAEYDRRIADK

Foldseek 3Di:
DDDPPPVVVVVVVVVVVLVVLVVLLVCLLVVHDDPVVNVVSVVVLVVVCVVCVVSVSLVSLLSSLQSVLVVLVVVLVVDPDPVSNVVSVVSSVVSNVSSVVSVVVVVVD